Protein AF-A0A662W302-F1 (afdb_monomer)

Foldseek 3Di:
DPPVVVVVVVVVVVVLVVVLVVVLVVLVVVLVPPDPVCCVVCVVVSVVSVVVSVVSSVCSVVVNDD

pLDDT: mean 74.24, std 7.14, range [49.62, 84.31]

Solvent-accessible surface area (backbone atoms only — not comparable to full-atom values): 3814 Å² total; per-residue (Å²): 139,59,75,67,58,57,49,51,50,52,51,49,53,52,49,54,54,52,52,48,53,51,51,46,50,52,49,51,47,58,59,69,66,52,54,68,67,60,46,71,79,38,48,66,61,51,51,53,52,54,50,52,47,51,48,56,48,48,35,55,73,74,67,61,76,130

Secondary structure (DSSP, 8-state):
--HHHHHHHHHHHHHHHHHHHHHHHHHHHHHHTS-HHHHHH-HHHHHHHHHHHHHHHHHHHHT---

Mean predicted aligned error: 9.7 Å

Radius of gyration: 16.86 Å; Cα contacts (8 Å, |Δi|>4): 17; chains: 1; bounding box: 38×20×49 Å

Structure (mmCIF, N/CA/C/O backbone):
data_AF-A0A662W302-F1
#
_entry.id   AF-A0A662W302-F1
#
loop_
_atom_site.group_PDB
_atom_site.id
_atom_site.type_symbol
_atom_site.label_atom_id
_atom_site.label_alt_id
_atom_site.label_comp_id
_atom_site.label_asym_id
_atom_site.label_entity_id
_atom_site.label_seq_id
_atom_site.pdbx_PDB_ins_code
_atom_site.Cartn_x
_atom_site.Cartn_y
_atom_site.Cartn_z
_atom_site.occupancy
_atom_site.B_iso_or_equiv
_atom_site.auth_seq_id
_atom_site.auth_comp_id
_atom_site.auth_asym_id
_atom_site.auth_atom_id
_atom_site.pdbx_PDB_model_num
ATOM 1 N N . MET A 1 1 ? -24.522 -0.074 29.719 1.00 51.50 1 MET A N 1
ATOM 2 C CA . MET A 1 1 ? -23.055 0.040 29.867 1.00 51.50 1 MET A CA 1
ATOM 3 C C . MET A 1 1 ? -22.475 -0.282 28.499 1.00 51.50 1 MET A C 1
ATOM 5 O O . MET A 1 1 ? -22.779 -1.361 28.026 1.00 51.50 1 MET A O 1
ATOM 9 N N . GLY A 1 2 ? -21.809 0.649 27.805 1.00 59.09 2 GLY A N 1
ATOM 10 C CA . GLY A 1 2 ? -21.265 0.345 26.463 1.00 59.09 2 GLY A CA 1
ATOM 11 C C . GLY A 1 2 ? -20.728 1.540 25.667 1.00 59.09 2 GLY A C 1
ATOM 12 O O . GLY A 1 2 ? -19.783 1.401 24.904 1.00 59.09 2 GLY A O 1
ATOM 13 N N . GLY A 1 3 ? -21.223 2.759 25.917 1.00 72.69 3 GLY A N 1
ATOM 14 C CA . GLY A 1 3 ? -20.828 3.930 25.115 1.00 72.69 3 GLY A CA 1
ATOM 15 C C . GLY A 1 3 ? -19.350 4.337 25.213 1.00 72.69 3 GLY A C 1
ATOM 16 O O . GLY A 1 3 ? -18.861 5.050 24.346 1.00 72.69 3 GLY A O 1
ATOM 17 N N . ARG A 1 4 ? -18.618 3.895 26.247 1.00 76.12 4 ARG A N 1
ATOM 18 C CA . ARG A 1 4 ? -17.179 4.175 26.394 1.00 76.12 4 ARG A CA 1
ATOM 19 C C . ARG A 1 4 ? -16.317 3.215 25.571 1.00 76.12 4 ARG A C 1
ATOM 21 O O . ARG A 1 4 ? -15.319 3.653 25.012 1.00 76.12 4 ARG A O 1
ATOM 28 N N . GLU A 1 5 ? -16.708 1.948 25.477 1.00 80.81 5 GLU A N 1
ATOM 29 C CA . GLU A 1 5 ? -16.004 0.931 24.684 1.00 80.81 5 GLU A CA 1
ATOM 30 C C . GLU A 1 5 ? -16.202 1.179 23.188 1.00 80.81 5 GLU A C 1
ATOM 32 O O . GLU A 1 5 ? -15.219 1.238 22.455 1.00 80.81 5 GLU A O 1
ATOM 37 N N . GLU A 1 6 ? -17.425 1.507 22.756 1.00 84.31 6 GLU A N 1
ATOM 38 C CA . GLU A 1 6 ? -17.694 1.904 21.365 1.00 84.31 6 GLU A CA 1
ATOM 39 C C . GLU A 1 6 ? -16.912 3.158 20.941 1.00 84.31 6 GLU A C 1
ATOM 41 O O . GLU A 1 6 ? -16.502 3.291 19.786 1.00 84.31 6 GLU A O 1
ATOM 46 N N . LEU A 1 7 ? -16.693 4.103 21.865 1.00 82.38 7 LEU A N 1
ATOM 47 C CA . LEU A 1 7 ? -15.901 5.302 21.584 1.00 82.38 7 LEU A CA 1
ATOM 48 C C . LEU A 1 7 ? -14.418 4.957 21.395 1.00 82.38 7 LEU A C 1
ATOM 50 O O . LEU A 1 7 ? -13.767 5.490 20.497 1.00 82.38 7 LEU A O 1
ATOM 54 N N . ILE A 1 8 ? -13.892 4.067 22.239 1.00 81.88 8 ILE A N 1
ATOM 55 C CA . ILE A 1 8 ? -12.508 3.587 22.170 1.00 81.88 8 ILE A CA 1
ATOM 56 C C . ILE A 1 8 ? -12.288 2.811 20.869 1.00 81.88 8 ILE A C 1
ATOM 58 O O . ILE A 1 8 ? -11.305 3.060 20.171 1.00 81.88 8 ILE A O 1
ATOM 62 N N . GLU A 1 9 ? -13.225 1.94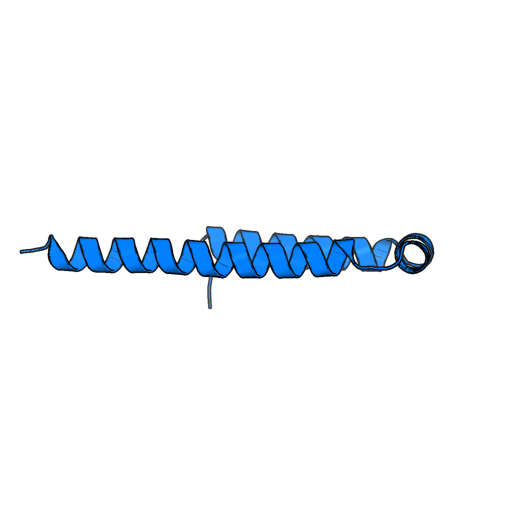8 20.493 1.00 81.00 9 GLU A N 1
ATOM 63 C CA . GLU A 1 9 ? -13.153 1.166 19.261 1.00 81.00 9 GLU A CA 1
ATOM 64 C C . GLU A 1 9 ? -13.202 2.053 18.009 1.00 81.00 9 GLU A C 1
ATOM 66 O O . GLU A 1 9 ? -12.351 1.933 17.124 1.00 81.00 9 GLU A O 1
ATOM 71 N N . LYS A 1 10 ? -14.096 3.051 17.976 1.00 83.06 10 LYS A N 1
ATOM 72 C CA . LYS A 1 10 ? -14.118 4.057 16.899 1.00 83.06 10 LYS A CA 1
ATOM 73 C C . LYS A 1 10 ? -12.804 4.831 16.798 1.00 83.06 10 LYS A C 1
ATOM 75 O O . LYS A 1 10 ? -12.315 5.050 15.690 1.00 83.06 10 LYS A O 1
ATOM 80 N N . MET A 1 11 ? -12.208 5.222 17.926 1.00 82.75 11 MET A N 1
ATOM 81 C CA . MET A 1 11 ? -10.901 5.890 17.926 1.00 82.75 11 MET A CA 1
ATOM 82 C C . MET A 1 11 ? -9.780 4.979 17.411 1.00 82.75 11 MET A C 1
ATOM 84 O O . MET A 1 11 ? -8.898 5.456 16.696 1.00 82.75 11 MET A O 1
ATOM 88 N N . HIS A 1 12 ? -9.809 3.683 17.732 1.00 82.06 12 HIS A N 1
ATOM 89 C CA . HIS A 1 12 ? -8.844 2.709 17.217 1.00 82.06 12 HIS A CA 1
ATOM 90 C C . HIS A 1 12 ? -8.961 2.524 15.703 1.00 82.06 12 HIS A C 1
ATOM 92 O O . HIS A 1 12 ? -7.947 2.591 15.004 1.00 82.06 12 HIS A O 1
ATOM 98 N N . ILE A 1 13 ? -10.181 2.378 15.183 1.00 81.75 13 ILE A N 1
ATOM 99 C CA . ILE A 1 13 ? -10.436 2.281 13.739 1.00 81.75 13 ILE A CA 1
ATOM 100 C C . ILE A 1 13 ? -9.945 3.548 13.027 1.00 81.75 13 ILE A C 1
ATOM 102 O O . ILE A 1 13 ? -9.226 3.469 12.032 1.00 81.75 13 ILE A O 1
ATOM 106 N N . GLU A 1 14 ? -10.272 4.726 13.560 1.00 82.69 14 GLU A N 1
ATOM 107 C CA . GLU A 1 14 ? -9.851 6.016 13.004 1.00 82.69 14 GLU A CA 1
ATOM 108 C C . GLU A 1 14 ? -8.319 6.178 13.017 1.00 82.69 14 GLU A C 1
ATOM 110 O O . GLU A 1 14 ? -7.720 6.636 12.039 1.00 82.69 14 GLU A O 1
ATOM 115 N N . LYS A 1 15 ? -7.655 5.755 14.100 1.00 84.00 15 LYS A N 1
ATOM 116 C CA . LYS A 1 15 ? -6.189 5.747 14.202 1.00 84.00 15 LYS A CA 1
ATOM 117 C C . LYS A 1 15 ? -5.567 4.817 13.160 1.00 84.00 15 LYS A C 1
ATOM 119 O O . LYS A 1 15 ? -4.660 5.245 12.446 1.00 84.00 15 LYS A O 1
ATOM 124 N N . ASN A 1 16 ? -6.066 3.589 13.037 1.00 78.38 16 ASN A N 1
ATOM 125 C CA . ASN A 1 16 ? -5.572 2.622 12.057 1.00 78.38 16 ASN A CA 1
ATOM 126 C C . ASN A 1 16 ? -5.763 3.150 10.624 1.00 78.38 16 ASN A C 1
ATOM 128 O O . ASN A 1 16 ? -4.840 3.065 9.814 1.00 78.38 16 ASN A O 1
ATOM 132 N N . ARG A 1 17 ? -6.893 3.823 10.350 1.00 78.50 17 ARG A N 1
ATOM 133 C CA . ARG A 1 17 ? -7.152 4.552 9.091 1.00 78.50 17 ARG A CA 1
ATOM 134 C C . ARG A 1 17 ? -6.133 5.625 8.771 1.00 78.50 17 ARG A C 1
ATOM 136 O O . ARG A 1 17 ? -5.708 5.746 7.620 1.00 78.50 17 ARG A O 1
ATOM 143 N N . ARG A 1 18 ? -5.714 6.402 9.766 1.00 80.50 18 ARG A N 1
ATOM 144 C CA . ARG A 1 18 ? -4.681 7.427 9.566 1.00 80.50 18 ARG A CA 1
ATOM 145 C C . ARG A 1 18 ? -3.316 6.815 9.292 1.00 80.50 18 ARG A C 1
ATOM 147 O O . ARG A 1 18 ? -2.640 7.275 8.374 1.00 80.50 18 ARG A O 1
ATOM 154 N N . ILE A 1 19 ? -2.934 5.791 10.054 1.00 80.31 19 ILE A N 1
ATOM 155 C CA . ILE A 1 19 ? -1.632 5.128 9.909 1.00 80.31 19 ILE A CA 1
ATOM 156 C C . ILE A 1 19 ? -1.495 4.551 8.504 1.00 80.31 19 ILE A C 1
ATOM 158 O O 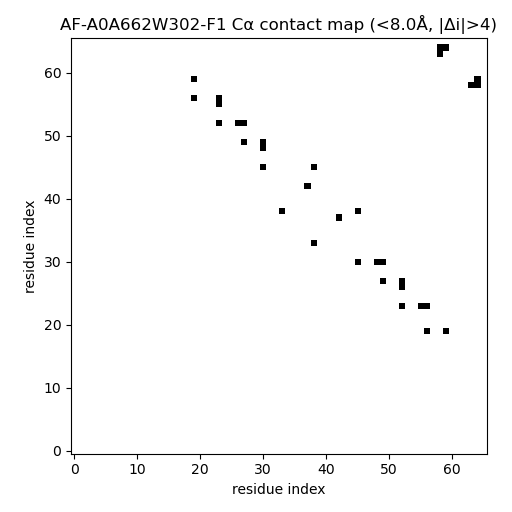. ILE A 1 19 ? -0.527 4.847 7.813 1.00 80.31 19 ILE A O 1
ATOM 162 N N . ALA A 1 20 ? -2.494 3.821 8.026 1.00 75.12 20 ALA A N 1
ATOM 163 C CA . ALA A 1 20 ? -2.379 3.208 6.715 1.00 75.12 20 ALA A CA 1
ATOM 164 C C . ALA A 1 20 ? -2.467 4.178 5.550 1.00 75.12 20 ALA A C 1
ATOM 166 O O . ALA A 1 20 ? -1.748 3.998 4.573 1.00 75.12 20 ALA A O 1
ATOM 167 N N . ARG A 1 21 ? -3.266 5.252 5.652 1.00 74.69 21 ARG A N 1
ATOM 168 C CA . ARG A 1 21 ? -3.185 6.341 4.666 1.00 74.69 21 ARG A CA 1
ATOM 169 C C . ARG A 1 21 ? -1.770 6.894 4.579 1.00 74.69 21 ARG A C 1
ATOM 171 O O . ARG A 1 21 ? -1.299 7.142 3.477 1.00 74.69 21 ARG A O 1
ATOM 178 N N . GLN A 1 22 ? -1.092 7.079 5.712 1.00 78.06 22 GLN A N 1
ATOM 179 C CA . GLN A 1 22 ? 0.292 7.551 5.713 1.00 78.06 22 GLN A CA 1
ATOM 180 C C . GLN A 1 22 ? 1.255 6.522 5.114 1.00 78.06 22 GLN A C 1
ATOM 182 O O . GLN A 1 22 ? 2.124 6.914 4.338 1.00 78.06 22 GLN A O 1
ATOM 187 N N . THR A 1 23 ? 1.101 5.236 5.434 1.00 80.81 23 THR A N 1
ATOM 188 C CA . THR A 1 23 ? 1.911 4.156 4.849 1.00 80.81 23 THR A CA 1
ATOM 189 C C . THR A 1 23 ? 1.737 4.103 3.333 1.00 80.81 23 THR A C 1
ATOM 191 O O . THR A 1 23 ? 2.719 4.176 2.601 1.00 80.81 23 THR A O 1
ATOM 194 N N . ALA A 1 24 ? 0.495 4.118 2.854 1.00 74.38 24 ALA A N 1
ATOM 195 C CA . ALA A 1 24 ? 0.174 4.121 1.432 1.00 74.38 24 ALA A CA 1
ATOM 196 C C . AL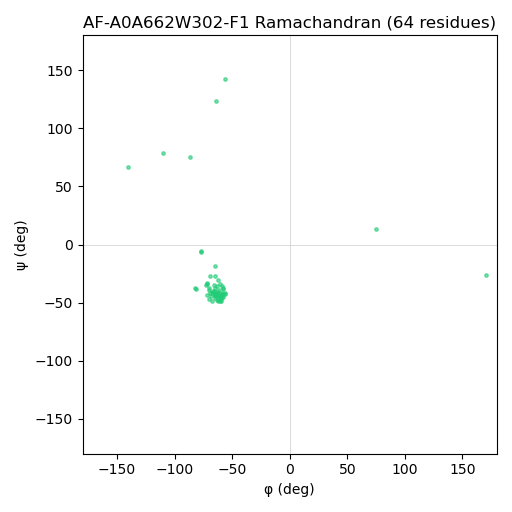A A 1 24 ? 0.734 5.343 0.707 1.00 74.38 24 ALA A C 1
ATOM 198 O O . ALA A 1 24 ? 1.330 5.208 -0.357 1.00 74.38 24 ALA A O 1
ATOM 199 N N . LEU A 1 25 ? 0.589 6.538 1.296 1.00 76.50 25 LEU A N 1
ATOM 200 C CA . LEU A 1 25 ? 1.152 7.759 0.722 1.00 76.50 25 LEU A CA 1
ATOM 201 C C . LEU A 1 25 ? 2.677 7.686 0.641 1.00 76.50 25 LEU A C 1
ATOM 203 O O . LEU A 1 25 ? 3.237 8.060 -0.383 1.00 76.50 25 LEU A O 1
ATOM 207 N N . LYS A 1 26 ? 3.354 7.203 1.689 1.00 77.19 26 LYS A N 1
ATOM 208 C CA . LYS A 1 26 ? 4.816 7.036 1.675 1.00 77.19 26 LYS A CA 1
ATOM 209 C C . LYS A 1 26 ? 5.252 6.079 0.574 1.00 77.19 26 LYS A C 1
ATOM 211 O O . LYS A 1 26 ? 6.179 6.390 -0.171 1.00 77.19 26 LYS A O 1
ATOM 216 N N . SER A 1 27 ? 4.559 4.957 0.446 1.00 73.06 27 SER A N 1
ATOM 217 C CA . SER A 1 27 ? 4.837 3.954 -0.571 1.00 73.06 27 SER A CA 1
ATOM 218 C C . SER A 1 27 ? 4.560 4.473 -1.990 1.00 73.06 27 SER A C 1
ATOM 220 O O . SER A 1 27 ? 5.382 4.290 -2.887 1.00 73.06 27 SER A O 1
ATOM 222 N N . ALA A 1 28 ? 3.471 5.219 -2.195 1.00 73.12 28 ALA A N 1
ATOM 223 C CA . ALA A 1 28 ? 3.166 5.872 -3.467 1.00 73.12 28 ALA A CA 1
ATOM 224 C C . ALA A 1 28 ? 4.211 6.938 -3.838 1.00 73.12 28 ALA A C 1
ATOM 226 O O . ALA A 1 28 ? 4.667 6.989 -4.980 1.00 73.12 28 ALA A O 1
ATOM 227 N N . VAL A 1 29 ? 4.643 7.754 -2.870 1.00 75.12 29 VAL A N 1
ATOM 228 C CA . VAL A 1 29 ? 5.726 8.729 -3.067 1.00 75.12 29 VAL A CA 1
ATOM 229 C C . VAL A 1 29 ? 7.017 8.014 -3.448 1.00 75.12 29 VAL A C 1
ATOM 231 O O . VAL A 1 29 ? 7.650 8.418 -4.415 1.00 75.12 29 VAL A O 1
ATOM 234 N N . ALA A 1 30 ? 7.375 6.916 -2.777 1.00 72.12 30 ALA A N 1
ATOM 235 C CA . ALA A 1 30 ? 8.572 6.144 -3.109 1.00 72.12 30 ALA A CA 1
ATOM 236 C C . ALA A 1 30 ? 8.559 5.631 -4.559 1.00 72.12 30 ALA A C 1
ATOM 238 O O . ALA A 1 30 ? 9.597 5.646 -5.217 1.00 72.12 30 ALA A O 1
ATOM 239 N N . VAL A 1 31 ? 7.392 5.233 -5.076 1.00 70.44 31 VAL A N 1
ATOM 240 C CA . VAL A 1 31 ? 7.214 4.817 -6.476 1.00 70.44 31 VAL A CA 1
ATOM 241 C C . VAL A 1 31 ? 7.339 6.004 -7.439 1.00 70.44 31 VAL A C 1
ATOM 243 O O . VAL A 1 31 ? 8.053 5.914 -8.438 1.00 70.44 31 VAL A O 1
ATOM 246 N N . ILE A 1 32 ? 6.684 7.131 -7.147 1.00 71.25 32 ILE A N 1
ATOM 247 C CA . ILE A 1 32 ? 6.734 8.339 -7.992 1.00 71.25 32 ILE A CA 1
ATOM 248 C C . ILE A 1 32 ? 8.125 8.990 -7.954 1.00 71.25 32 ILE A C 1
ATOM 250 O O . ILE A 1 32 ? 8.539 9.623 -8.920 1.00 71.25 32 ILE A O 1
ATOM 254 N N . SER A 1 33 ? 8.887 8.816 -6.878 1.00 74.75 33 SER A N 1
ATOM 255 C CA . SER A 1 33 ? 10.265 9.300 -6.774 1.00 74.75 33 SER A CA 1
ATOM 256 C C . SER A 1 33 ? 11.276 8.439 -7.539 1.00 74.75 33 SER A C 1
ATOM 258 O O . SER A 1 33 ? 12.438 8.831 -7.625 1.00 74.75 33 SER A O 1
ATOM 260 N N . ILE A 1 34 ? 10.873 7.300 -8.122 1.00 71.25 34 ILE A N 1
ATOM 261 C CA . ILE A 1 34 ? 11.761 6.498 -8.977 1.00 71.25 34 ILE A CA 1
ATOM 262 C C . ILE A 1 34 ? 12.136 7.334 -10.212 1.00 71.25 34 ILE A C 1
ATOM 264 O O . ILE A 1 34 ? 11.221 7.766 -10.924 1.00 71.25 34 ILE A O 1
ATOM 268 N N . PRO A 1 35 ? 13.438 7.552 -10.492 1.00 75.88 35 PRO A N 1
ATOM 269 C CA . PRO A 1 35 ? 13.893 8.305 -11.656 1.00 75.88 35 PRO A CA 1
ATOM 270 C C . PRO A 1 35 ? 13.357 7.717 -12.959 1.00 75.88 35 PRO A C 1
ATOM 272 O O . PRO A 1 35 ? 13.282 6.500 -13.111 1.00 75.88 35 PRO A O 1
ATOM 275 N N . GLU A 1 36 ? 13.013 8.577 -13.913 1.00 67.75 36 GLU A N 1
ATOM 276 C CA . GLU A 1 36 ? 12.364 8.181 -15.167 1.00 67.75 36 GLU A CA 1
ATOM 277 C C . GLU A 1 36 ? 13.193 7.176 -15.986 1.00 67.75 36 GLU A C 1
ATOM 279 O O . GLU A 1 36 ? 12.639 6.218 -16.514 1.00 67.75 36 GLU A O 1
ATOM 284 N N . GLN A 1 37 ? 14.524 7.301 -15.973 1.00 68.00 37 GLN A N 1
ATOM 285 C CA . GLN A 1 37 ? 15.442 6.328 -16.584 1.00 68.00 37 GLN A CA 1
ATOM 286 C C . GLN A 1 37 ? 15.273 4.916 -15.999 1.00 68.00 37 GLN A C 1
ATOM 288 O O . GLN A 1 37 ? 15.094 3.959 -16.742 1.00 68.00 37 GLN A O 1
ATOM 293 N N . CYS A 1 38 ? 15.171 4.782 -14.670 1.00 64.25 38 CYS A N 1
ATOM 294 C CA . CYS A 1 38 ? 14.897 3.490 -14.028 1.00 64.25 38 CYS A CA 1
ATOM 295 C C . CYS A 1 38 ?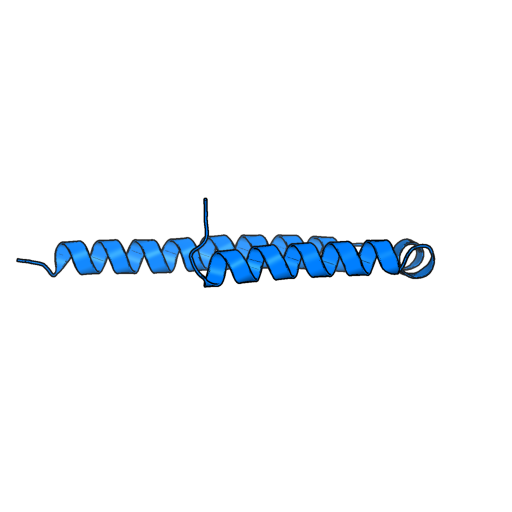 13.512 2.920 -14.377 1.00 64.25 38 CYS A C 1
ATOM 297 O O . CYS A 1 38 ? 13.329 1.703 -14.335 1.00 64.25 38 CYS A O 1
ATOM 299 N N . A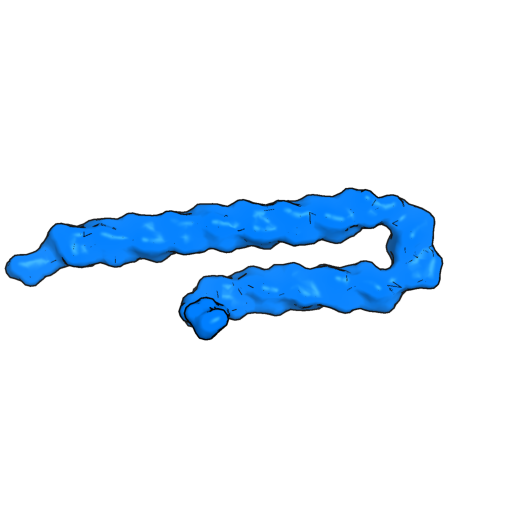RG A 1 39 ? 12.526 3.769 -14.705 1.00 65.31 39 ARG A N 1
ATOM 300 C CA . ARG A 1 39 ? 11.190 3.309 -15.125 1.00 65.31 39 ARG A CA 1
ATOM 301 C C . ARG A 1 39 ? 11.207 2.717 -16.530 1.00 65.31 39 ARG A C 1
ATOM 303 O O . ARG A 1 39 ? 10.455 1.784 -16.791 1.00 65.31 39 ARG A O 1
ATOM 310 N N . LEU A 1 40 ? 12.037 3.274 -17.411 1.00 65.44 40 LEU A N 1
ATOM 311 C CA . LEU A 1 40 ? 12.153 2.863 -18.809 1.00 65.44 40 LEU A CA 1
ATOM 312 C C . LEU A 1 40 ? 13.048 1.632 -18.974 1.00 65.44 40 LEU A C 1
ATOM 314 O O . LEU A 1 40 ? 12.703 0.745 -19.750 1.00 65.44 40 LEU A O 1
ATOM 318 N N . ASP A 1 41 ? 14.137 1.543 -18.208 1.00 75.50 41 ASP A N 1
ATOM 319 C CA . ASP A 1 41 ? 15.073 0.417 -18.295 1.00 75.50 41 ASP A CA 1
ATOM 320 C C . ASP A 1 41 ? 14.479 -0.877 -17.706 1.00 75.50 41 ASP A C 1
ATOM 322 O O . ASP A 1 41 ? 14.738 -1.974 -18.206 1.00 75.50 41 ASP A O 1
ATOM 326 N N . HIS A 1 42 ? 13.641 -0.766 -16.664 1.00 74.81 42 HIS A N 1
ATOM 327 C CA . HIS A 1 42 ? 13.053 -1.913 -15.959 1.00 74.81 42 HIS A CA 1
ATOM 328 C C . HIS A 1 42 ? 11.573 -1.698 -15.568 1.00 74.81 42 HIS A C 1
ATOM 330 O O . HIS A 1 42 ? 11.231 -1.679 -14.377 1.00 74.81 42 HIS A O 1
ATOM 336 N N . PRO A 1 43 ? 10.654 -1.604 -16.547 1.0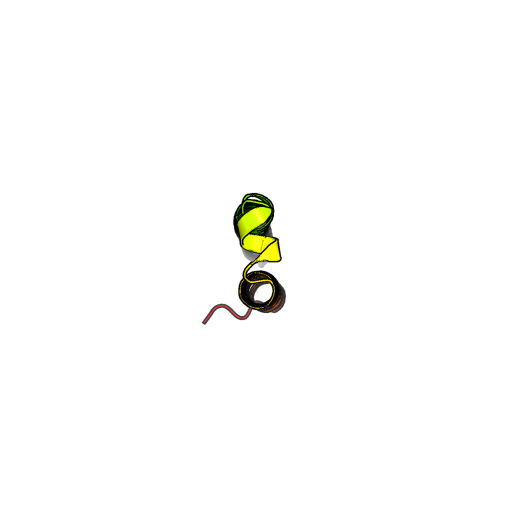0 73.12 43 PRO A N 1
ATOM 337 C CA . PRO A 1 43 ? 9.233 -1.337 -16.294 1.00 73.12 43 PRO A CA 1
ATOM 338 C C . PRO A 1 43 ? 8.553 -2.429 -15.453 1.00 73.12 43 PRO A C 1
ATOM 340 O O . PRO A 1 43 ? 7.662 -2.142 -14.653 1.00 73.12 43 PRO A O 1
ATOM 343 N N . GLU A 1 44 ? 9.010 -3.679 -15.555 1.00 74.81 44 GLU A N 1
ATOM 344 C CA . GLU A 1 44 ? 8.485 -4.793 -14.757 1.00 74.81 44 GLU A CA 1
ATOM 345 C C . GLU A 1 44 ? 8.778 -4.642 -13.257 1.00 74.81 44 GLU A C 1
ATOM 347 O O . GLU A 1 44 ? 7.950 -5.004 -12.419 1.00 74.81 44 GLU A O 1
ATOM 352 N N . GLN A 1 45 ? 9.937 -4.081 -12.895 1.00 75.12 45 GLN A N 1
ATOM 353 C CA . GLN A 1 45 ? 10.286 -3.843 -11.491 1.00 75.12 45 GLN A CA 1
ATOM 354 C C . GLN A 1 45 ? 9.424 -2.731 -10.888 1.00 75.12 45 GLN A C 1
ATOM 356 O O . GLN A 1 45 ? 8.997 -2.831 -9.735 1.00 75.12 45 GLN A O 1
ATOM 361 N N . LEU A 1 46 ? 9.123 -1.699 -11.682 1.00 73.75 46 LEU A N 1
ATOM 362 C CA . LEU A 1 46 ? 8.194 -0.640 -11.300 1.00 73.75 46 LEU A CA 1
ATOM 363 C C . LEU A 1 46 ? 6.779 -1.197 -11.093 1.00 73.75 46 LEU A C 1
ATOM 365 O O . LEU A 1 46 ? 6.172 -0.939 -10.053 1.00 73.75 46 LEU A O 1
ATOM 369 N N . ALA A 1 47 ? 6.281 -2.003 -12.034 1.00 71.50 47 ALA A N 1
ATOM 370 C CA . ALA A 1 47 ? 4.963 -2.629 -11.939 1.00 71.50 47 ALA A CA 1
ATOM 371 C C . ALA A 1 47 ? 4.842 -3.536 -10.702 1.00 71.50 47 ALA A C 1
ATOM 373 O O . ALA A 1 47 ? 3.867 -3.435 -9.958 1.00 71.50 47 ALA A O 1
ATOM 374 N N . ARG A 1 48 ? 5.863 -4.359 -10.413 1.00 76.50 48 ARG A N 1
ATOM 375 C CA . ARG A 1 48 ? 5.904 -5.193 -9.195 1.00 76.50 48 ARG A CA 1
ATOM 376 C C . ARG A 1 48 ? 5.847 -4.362 -7.916 1.00 76.50 48 ARG A C 1
ATOM 378 O O . ARG A 1 48 ? 5.127 -4.725 -6.991 1.00 76.50 48 ARG A O 1
ATOM 385 N N . ARG A 1 49 ? 6.577 -3.244 -7.857 1.00 76.94 49 ARG A N 1
ATOM 386 C CA . ARG A 1 49 ? 6.534 -2.335 -6.701 1.00 76.94 49 ARG A CA 1
ATOM 387 C C . ARG A 1 49 ? 5.162 -1.690 -6.534 1.00 76.94 49 ARG A C 1
ATOM 389 O O . ARG A 1 49 ? 4.670 -1.646 -5.417 1.00 76.94 49 ARG A O 1
ATOM 396 N N . ILE A 1 50 ? 4.526 -1.246 -7.617 1.00 77.75 50 ILE A N 1
ATOM 397 C CA . ILE A 1 50 ? 3.162 -0.693 -7.568 1.00 77.75 50 ILE A CA 1
ATOM 398 C C . ILE A 1 50 ? 2.172 -1.724 -7.016 1.00 77.75 50 ILE A C 1
ATOM 400 O O . ILE A 1 50 ? 1.366 -1.391 -6.151 1.00 77.75 5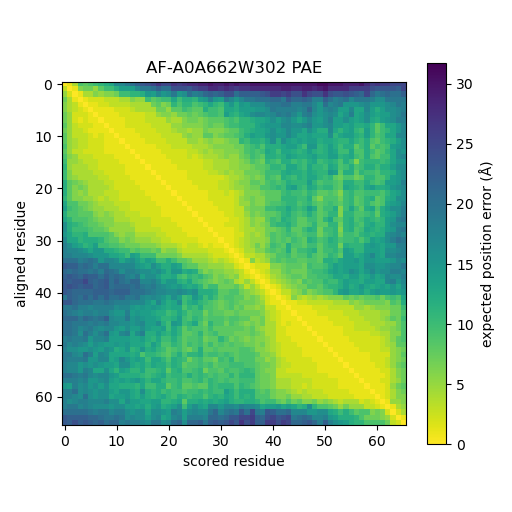0 ILE A O 1
ATOM 404 N N . LEU A 1 51 ? 2.258 -2.972 -7.482 1.00 76.81 51 LEU A N 1
ATOM 405 C CA . LEU A 1 51 ? 1.377 -4.049 -7.031 1.00 76.81 51 LEU A CA 1
ATOM 406 C C . LEU A 1 51 ? 1.581 -4.393 -5.552 1.00 76.81 51 LEU A C 1
ATOM 408 O O . LEU A 1 51 ? 0.594 -4.571 -4.853 1.00 76.81 51 LEU A O 1
ATOM 412 N N . LEU A 1 52 ? 2.824 -4.415 -5.057 1.00 80.56 52 LEU A N 1
ATOM 413 C CA . LEU A 1 52 ? 3.110 -4.615 -3.627 1.00 80.56 52 LEU A CA 1
ATOM 414 C C . LEU A 1 52 ? 2.470 -3.529 -2.756 1.00 80.56 52 LEU A C 1
ATOM 416 O O . LEU A 1 52 ? 1.857 -3.828 -1.739 1.00 80.56 52 LEU A O 1
ATOM 420 N N . VAL A 1 53 ? 2.573 -2.270 -3.182 1.00 79.94 53 VAL A N 1
ATOM 421 C CA . VAL A 1 53 ? 1.984 -1.140 -2.451 1.00 79.94 53 VAL A CA 1
ATOM 422 C C . VAL A 1 53 ? 0.458 -1.197 -2.465 1.00 79.94 53 VAL A C 1
ATOM 424 O O . VAL A 1 53 ? -0.183 -0.895 -1.460 1.00 79.94 53 VAL A O 1
ATOM 427 N N . ALA A 1 54 ? -0.132 -1.581 -3.598 1.00 75.50 54 ALA A N 1
ATOM 428 C CA . ALA A 1 54 ? -1.571 -1.781 -3.696 1.00 75.50 54 ALA A CA 1
ATOM 429 C C . ALA A 1 54 ? -2.038 -2.933 -2.791 1.00 75.50 54 ALA A C 1
ATOM 431 O O . ALA A 1 54 ? -3.028 -2.767 -2.084 1.00 75.50 54 ALA A O 1
ATOM 432 N N . ASP A 1 55 ? -1.314 -4.055 -2.771 1.00 78.94 55 ASP A N 1
ATOM 433 C CA . ASP A 1 55 ? -1.629 -5.225 -1.942 1.00 78.94 55 ASP A CA 1
ATOM 434 C C . ASP A 1 55 ? -1.570 -4.895 -0.442 1.00 78.94 55 ASP A C 1
ATOM 436 O O . ASP A 1 55 ? -2.520 -5.175 0.286 1.00 78.94 55 ASP A O 1
ATOM 440 N N . GLU A 1 56 ? -0.525 -4.194 0.017 1.00 76.62 56 GLU A N 1
ATOM 441 C CA . GLU A 1 56 ? -0.436 -3.707 1.405 1.00 76.62 56 GLU A CA 1
ATOM 442 C C . GLU A 1 56 ? -1.619 -2.801 1.778 1.00 76.62 56 GLU A C 1
ATOM 444 O O . GLU A 1 56 ? -2.145 -2.870 2.891 1.00 76.62 56 GLU A O 1
ATOM 449 N N . PHE A 1 57 ? -2.066 -1.954 0.848 1.00 73.62 57 PHE A N 1
ATOM 450 C CA . PHE A 1 57 ? -3.208 -1.078 1.088 1.00 73.62 57 PHE A CA 1
ATOM 451 C C . PHE A 1 57 ? -4.532 -1.842 1.163 1.00 73.62 57 PHE A C 1
ATOM 453 O O . PHE A 1 57 ? -5.379 -1.511 1.996 1.00 73.62 57 PHE A O 1
ATOM 460 N N . TYR A 1 58 ? -4.707 -2.859 0.315 1.00 72.12 58 TYR A N 1
ATOM 4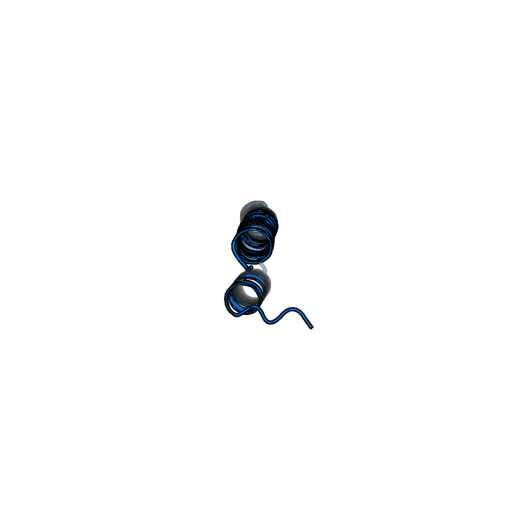61 C CA . TYR A 1 58 ? -5.891 -3.717 0.318 1.00 72.12 58 TYR A CA 1
ATOM 462 C C . TYR A 1 58 ? -5.972 -4.578 1.578 1.00 72.12 58 TYR A C 1
ATOM 464 O O . TYR A 1 58 ? -6.999 -4.532 2.251 1.00 72.12 58 TYR A O 1
ATOM 472 N N . ARG A 1 59 ? -4.892 -5.269 1.965 1.00 75.31 59 ARG A N 1
ATOM 473 C CA . ARG A 1 59 ? -4.853 -6.057 3.215 1.00 75.31 59 ARG A CA 1
ATOM 474 C C . ARG A 1 59 ? -5.187 -5.206 4.428 1.00 75.31 59 ARG A C 1
ATOM 476 O O . ARG A 1 59 ? -5.986 -5.586 5.280 1.00 75.31 59 ARG A O 1
ATOM 483 N N . TRP A 1 60 ? -4.653 -3.988 4.456 1.00 70.75 60 TRP A N 1
ATOM 484 C CA . TRP A 1 60 ? -4.992 -3.054 5.510 1.00 70.75 60 TRP A CA 1
ATOM 485 C C . TRP A 1 60 ? -6.487 -2.661 5.514 1.00 70.75 60 TRP A C 1
ATOM 487 O O . TRP A 1 60 ? -7.087 -2.572 6.589 1.00 70.75 60 TRP A O 1
ATOM 497 N N . LEU A 1 61 ? -7.099 -2.416 4.347 1.00 67.94 61 LEU A N 1
ATOM 498 C CA . LEU A 1 61 ? -8.532 -2.103 4.245 1.00 67.94 61 LEU A CA 1
ATOM 499 C C . LEU A 1 61 ? -9.418 -3.257 4.722 1.00 67.94 61 LEU A C 1
ATOM 501 O O . LEU A 1 61 ? -10.462 -2.997 5.323 1.00 67.94 61 LEU A O 1
ATOM 505 N N . GLU A 1 62 ? -9.002 -4.498 4.475 1.00 76.88 62 GLU A N 1
ATOM 506 C CA . GLU A 1 62 ? -9.714 -5.702 4.918 1.00 76.88 62 GLU A CA 1
ATOM 507 C C . GLU A 1 62 ? -9.505 -6.007 6.410 1.00 76.88 62 GLU A C 1
ATOM 509 O O . GLU A 1 62 ? -10.193 -6.855 6.972 1.00 76.88 62 GLU A O 1
ATOM 514 N N . GLY A 1 63 ? -8.632 -5.252 7.089 1.00 67.56 63 GLY A N 1
ATOM 515 C CA . GLY A 1 63 ? -8.30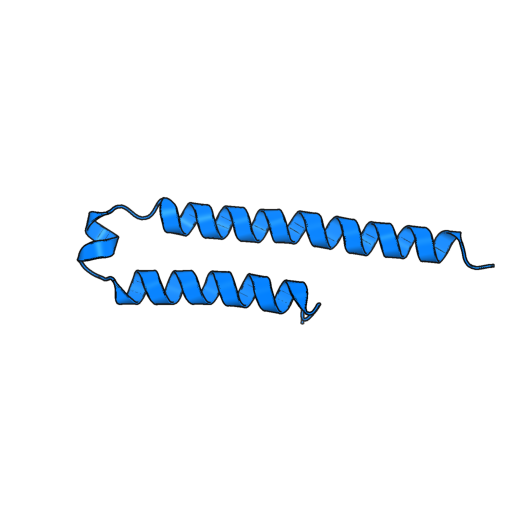1 -5.475 8.496 1.00 67.56 63 GLY A CA 1
ATOM 516 C C . GLY A 1 63 ? -7.381 -6.677 8.713 1.00 67.56 63 GLY A C 1
ATOM 517 O O . GLY A 1 63 ? -7.200 -7.093 9.856 1.00 67.56 63 GLY A O 1
ATOM 518 N N . ASP A 1 64 ? -6.783 -7.187 7.638 1.00 63.22 64 ASP A N 1
ATOM 519 C CA . ASP A 1 64 ? -5.937 -8.373 7.615 1.00 63.22 64 ASP A CA 1
ATOM 520 C C . ASP A 1 64 ? -4.494 -7.961 7.955 1.00 63.22 64 ASP A C 1
ATOM 522 O O . ASP A 1 64 ? -3.634 -7.770 7.095 1.00 63.22 64 ASP A O 1
ATOM 526 N N . ASN A 1 65 ? -4.265 -7.690 9.243 1.00 56.53 65 ASN A N 1
ATOM 527 C CA . ASN A 1 65 ? -2.933 -7.475 9.809 1.00 56.53 65 ASN A CA 1
ATOM 528 C C . ASN A 1 65 ? -2.599 -8.675 10.712 1.00 56.53 65 ASN A C 1
ATOM 530 O O . ASN A 1 65 ? -2.765 -8.578 11.930 1.00 56.53 65 ASN A O 1
ATOM 534 N N . GLU A 1 66 ? -2.189 -9.800 10.118 1.00 49.62 66 GLU A N 1
ATOM 535 C CA . GLU A 1 66 ? -1.448 -10.851 10.840 1.00 49.62 66 GLU A CA 1
ATOM 536 C C . GLU A 1 66 ? -0.012 -10.407 11.155 1.00 49.62 66 GLU A C 1
ATOM 538 O O . GLU A 1 66 ? 0.647 -9.809 10.268 1.00 49.62 66 GLU A O 1
#

Sequence (66 aa):
MGGREELIEKMHIEKNRRIARQTALKSAVAVISIPEQCRLDHPEQLARRILLVADEFYRWLEGDNE